Protein AF-A0A2S6HLZ0-F1 (afdb_monomer)

Organism: NCBI:txid384636

Solvent-accessible surface area (backbone atoms only — not comparable to full-atom values): 4617 Å² total; per-residue (Å²): 110,67,70,62,52,52,53,36,60,77,70,36,56,67,66,63,54,69,70,67,43,69,66,54,70,68,37,95,57,26,90,79,54,62,69,57,59,52,84,49,24,67,96,46,82,56,34,78,57,48,66,61,50,51,56,50,44,77,74,41,42,70,60,52,51,50,54,49,53,53,50,61,67,71,75,104

Radius of gyration: 16.56 Å; Cα contacts (8 Å, |Δi|>4): 32; chains: 1; bounding box: 32×34×38 Å

Secondary structure (DSSP, 8-state):
-HHHHHHHHHTTTTTGGG---HHHHH-TTHHHHTT--GGGTTTSSS-TTHHHHHHHHHHHHHHHHHHHHHHHHH--

InterPro domains:
  IPR013785 Aldolase-type TIM barrel [G3DSA:3.20.20.70] (1-71)

pLDDT: mean 92.94, std 7.68, range [51.25, 98.06]

Sequence (76 aa):
MAKIQERRSEIGFIERSRNHSEDCRQCRWFSLCRGGCYRCRDGMEDNYFCESYRMLFENCFAQMEEISRFLFTTRY

Structure (mmCIF, N/CA/C/O backbone):
data_AF-A0A2S6HLZ0-F1
#
_entry.id   AF-A0A2S6HLZ0-F1
#
loop_
_atom_site.group_PDB
_atom_site.id
_atom_site.type_symbol
_atom_site.label_atom_id
_atom_site.label_alt_id
_atom_site.label_comp_id
_atom_site.label_asym_id
_atom_site.label_entity_id
_atom_site.label_seq_id
_atom_site.pdbx_PDB_ins_code
_atom_site.Cartn_x
_atom_site.Cartn_y
_atom_site.Cartn_z
_atom_site.occupancy
_atom_site.B_iso_or_equiv
_atom_site.auth_seq_id
_atom_site.auth_comp_id
_atom_site.auth_asym_id
_atom_site.auth_atom_id
_atom_site.pdbx_PDB_model_num
ATOM 1 N N . MET A 1 1 ? 9.120 22.355 -15.886 1.00 65.38 1 MET A N 1
ATOM 2 C CA . MET A 1 1 ? 8.245 21.217 -15.517 1.00 65.38 1 MET A CA 1
ATOM 3 C C . MET A 1 1 ? 7.944 20.289 -16.693 1.00 65.38 1 MET A C 1
ATOM 5 O O . MET A 1 1 ? 8.107 19.091 -16.513 1.00 65.38 1 MET A O 1
ATOM 9 N N . ALA A 1 2 ? 7.622 20.797 -17.895 1.00 88.62 2 ALA A N 1
ATOM 10 C CA . ALA A 1 2 ? 7.347 19.966 -19.083 1.00 88.62 2 ALA A CA 1
ATOM 11 C C . ALA A 1 2 ? 8.442 18.921 -19.397 1.00 88.62 2 ALA A C 1
ATOM 13 O O . ALA A 1 2 ? 8.139 17.738 -19.479 1.00 88.62 2 ALA A O 1
ATOM 14 N N . LYS A 1 3 ? 9.722 19.324 -19.422 1.00 93.12 3 LYS A N 1
ATOM 15 C CA . LYS A 1 3 ? 10.862 18.412 -19.652 1.00 93.12 3 LYS A CA 1
ATOM 16 C C . LYS A 1 3 ? 10.965 17.272 -18.626 1.00 93.12 3 LYS A C 1
ATOM 18 O O . LYS A 1 3 ? 11.355 16.165 -18.964 1.00 93.12 3 LYS A O 1
ATOM 23 N N . ILE A 1 4 ? 10.611 17.522 -17.362 1.00 92.31 4 ILE A 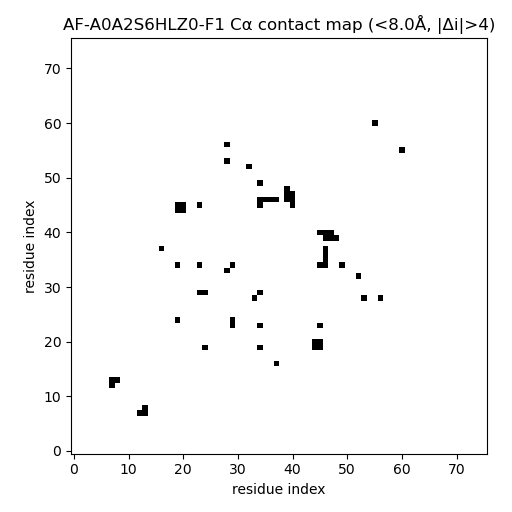N 1
ATOM 24 C CA . ILE A 1 4 ? 10.606 16.474 -16.324 1.00 92.31 4 ILE A CA 1
ATOM 25 C C . ILE A 1 4 ? 9.475 15.478 -16.592 1.00 92.31 4 ILE A C 1
ATOM 27 O O . ILE A 1 4 ? 9.662 14.280 -16.405 1.00 92.31 4 ILE A O 1
ATOM 31 N N . GLN A 1 5 ? 8.314 15.964 -17.032 1.00 93.50 5 GLN A N 1
ATOM 32 C CA . GLN A 1 5 ? 7.179 15.102 -17.341 1.00 93.50 5 GLN A CA 1
ATOM 33 C C . GLN A 1 5 ? 7.431 14.246 -18.587 1.00 93.50 5 GLN A C 1
ATOM 35 O O . GLN A 1 5 ? 7.147 13.056 -18.557 1.00 93.50 5 GLN A O 1
ATOM 40 N N . GLU A 1 6 ? 8.032 14.816 -19.628 1.00 95.62 6 GLU A N 1
ATOM 41 C CA . GLU A 1 6 ? 8.456 14.088 -20.829 1.00 95.62 6 GLU A CA 1
ATOM 42 C C . GLU A 1 6 ? 9.425 12.952 -20.473 1.00 95.62 6 GLU A C 1
ATOM 44 O O . GLU A 1 6 ? 9.140 11.785 -20.743 1.00 95.62 6 GLU A O 1
ATOM 49 N N . ARG A 1 7 ? 10.490 13.260 -19.718 1.00 95.00 7 ARG A N 1
ATOM 50 C CA . ARG A 1 7 ? 11.435 12.241 -19.237 1.00 95.00 7 ARG A CA 1
ATOM 51 C C . ARG A 1 7 ? 10.771 11.171 -18.370 1.00 95.00 7 ARG A C 1
ATOM 53 O O . ARG A 1 7 ? 11.200 10.024 -18.415 1.00 95.00 7 ARG A O 1
ATOM 60 N N . ARG A 1 8 ? 9.755 11.518 -17.567 1.00 93.50 8 ARG A N 1
ATOM 61 C CA . ARG A 1 8 ? 8.993 10.545 -16.758 1.00 93.50 8 ARG A CA 1
ATOM 62 C C . ARG A 1 8 ? 8.226 9.560 -17.634 1.00 93.50 8 ARG A C 1
ATOM 64 O O . ARG A 1 8 ? 8.237 8.375 -17.308 1.00 93.50 8 ARG A O 1
ATOM 71 N N . SER A 1 9 ? 7.597 10.041 -18.704 1.00 94.50 9 SER A N 1
ATOM 72 C CA . SER A 1 9 ? 6.880 9.197 -19.662 1.00 94.50 9 SER A CA 1
ATOM 73 C C . SER A 1 9 ? 7.837 8.293 -20.441 1.00 94.50 9 SER A C 1
ATOM 75 O O . SER A 1 9 ? 7.598 7.095 -20.523 1.00 94.50 9 SER A O 1
ATOM 77 N N . GLU A 1 10 ? 8.958 8.829 -20.938 1.00 96.19 10 GLU A N 1
ATOM 78 C CA . GLU A 1 10 ? 9.967 8.058 -21.687 1.00 96.19 10 GLU A CA 1
ATOM 79 C C . GLU A 1 10 ? 10.504 6.852 -20.908 1.00 96.19 10 GLU A C 1
ATOM 81 O O . GLU A 1 10 ? 10.700 5.778 -21.469 1.00 96.19 10 GLU A O 1
ATOM 86 N N . ILE A 1 11 ? 10.751 7.019 -19.605 1.00 94.12 11 ILE A N 1
ATOM 87 C CA . ILE A 1 11 ? 11.286 5.946 -18.756 1.00 94.12 11 ILE A CA 1
ATOM 88 C C . ILE A 1 11 ? 10.185 5.068 -18.139 1.00 94.12 11 ILE A C 1
ATOM 90 O O . ILE A 1 11 ? 10.492 4.216 -17.299 1.00 94.12 11 ILE A O 1
ATOM 94 N N . GLY A 1 12 ? 8.914 5.320 -18.465 1.00 94.00 12 GLY A N 1
ATOM 95 C CA . GLY A 1 12 ? 7.766 4.614 -17.895 1.00 94.00 12 GLY A CA 1
ATOM 96 C C . GLY A 1 12 ? 7.684 4.722 -16.370 1.00 94.00 12 GLY A C 1
ATOM 97 O O . GLY A 1 12 ? 7.449 3.723 -15.691 1.00 94.00 12 GLY A O 1
ATOM 98 N N . PHE A 1 13 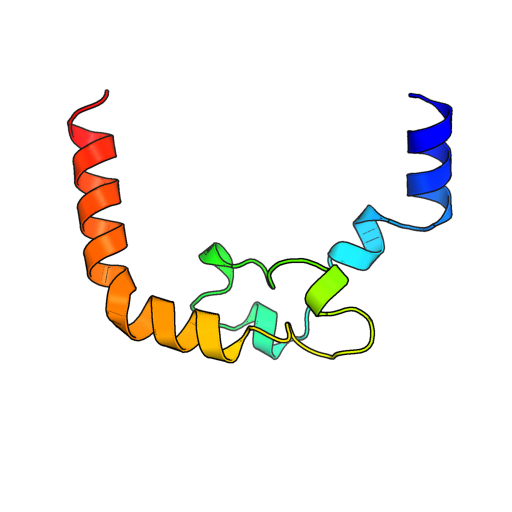? 7.985 5.895 -15.794 1.00 93.12 13 PHE A N 1
ATOM 99 C CA . PHE A 1 13 ? 8.148 6.066 -14.343 1.00 93.12 13 PHE A CA 1
ATOM 100 C C . PHE A 1 13 ? 6.903 5.649 -13.545 1.00 93.12 13 PHE A C 1
ATOM 102 O O . PHE A 1 13 ? 7.030 5.057 -12.472 1.00 93.12 13 PHE A O 1
ATOM 109 N N . ILE A 1 14 ? 5.708 5.973 -14.049 1.00 91.62 14 ILE A N 1
ATOM 110 C CA . ILE A 1 14 ? 4.435 5.663 -13.385 1.00 91.62 14 ILE A CA 1
ATOM 111 C C . ILE A 1 14 ? 3.989 4.241 -13.715 1.00 91.62 14 ILE A C 1
ATOM 113 O O . ILE A 1 14 ? 3.468 3.533 -12.863 1.00 91.62 14 ILE A O 1
ATOM 117 N N . GLU A 1 15 ? 4.207 3.806 -14.945 1.00 92.75 15 GLU A N 1
ATOM 118 C CA . GLU A 1 15 ? 3.805 2.504 -15.455 1.00 92.75 15 GLU A CA 1
ATOM 119 C C . GLU A 1 15 ? 4.547 1.400 -14.703 1.00 92.75 15 GLU A C 1
ATOM 121 O O . GLU A 1 15 ? 3.918 0.486 -14.167 1.00 92.75 15 GLU A O 1
ATOM 126 N N . ARG A 1 16 ? 5.870 1.540 -14.552 1.00 90.69 16 ARG A N 1
ATOM 127 C CA . ARG A 1 16 ? 6.684 0.577 -13.806 1.00 90.69 16 ARG A CA 1
ATOM 128 C C . ARG A 1 16 ? 6.373 0.561 -12.315 1.00 90.69 16 ARG A C 1
ATOM 130 O O . ARG A 1 16 ? 6.586 -0.462 -11.691 1.00 90.69 16 ARG A O 1
ATOM 137 N N . SER A 1 17 ? 5.845 1.646 -11.736 1.00 90.69 17 SER A N 1
ATOM 138 C CA . SER A 1 17 ? 5.502 1.683 -10.305 1.00 90.69 17 SER A CA 1
ATOM 139 C C . SER A 1 17 ? 4.201 0.954 -9.961 1.00 90.69 17 SER A C 1
ATOM 141 O O . SER A 1 17 ? 3.933 0.698 -8.786 1.00 90.69 17 SER A O 1
ATOM 143 N N . ARG A 1 18 ? 3.408 0.578 -10.973 1.00 89.81 18 ARG A N 1
ATOM 144 C CA . ARG A 1 18 ? 2.177 -0.212 -10.819 1.00 89.81 18 ARG A CA 1
ATOM 145 C C . ARG A 1 18 ? 2.433 -1.720 -10.754 1.00 89.81 18 ARG A C 1
ATOM 147 O O . ARG A 1 18 ? 1.4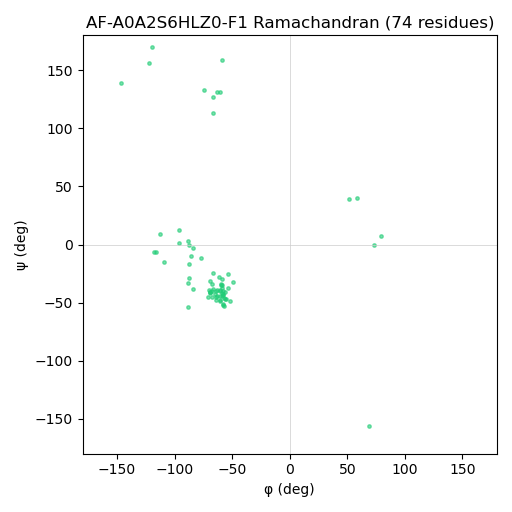79 -2.478 -10.564 1.00 89.81 18 ARG A O 1
ATOM 154 N N . ASN A 1 19 ? 3.683 -2.161 -10.899 1.00 88.69 19 ASN A N 1
ATOM 155 C CA . ASN A 1 19 ? 4.046 -3.567 -10.792 1.00 88.69 19 ASN A CA 1
ATOM 156 C C . ASN A 1 19 ? 3.843 -4.090 -9.357 1.00 88.69 19 ASN A C 1
ATOM 158 O O . ASN A 1 19 ? 4.323 -3.515 -8.382 1.00 88.69 19 ASN A O 1
ATOM 162 N N . HIS A 1 20 ? 3.093 -5.180 -9.245 1.00 92.38 20 HIS A N 1
ATOM 163 C CA . HIS A 1 20 ? 2.828 -5.886 -7.995 1.00 92.38 20 HIS A CA 1
ATOM 164 C C . HIS A 1 20 ? 2.701 -7.370 -8.328 1.00 92.38 20 HIS A C 1
ATOM 166 O O . HIS A 1 20 ? 2.092 -7.695 -9.356 1.00 92.38 20 HIS A O 1
ATOM 172 N N . SER A 1 21 ? 3.269 -8.228 -7.480 1.00 92.38 21 SER A N 1
ATOM 173 C CA . SER A 1 21 ? 3.053 -9.676 -7.511 1.00 92.38 21 SER A CA 1
ATOM 174 C C . SER A 1 21 ? 1.562 -9.995 -7.341 1.00 92.38 21 SER A C 1
ATOM 176 O O . SER A 1 21 ? 0.784 -9.170 -6.845 1.00 92.38 21 SER A O 1
ATOM 178 N N . GLU A 1 22 ? 1.143 -11.182 -7.777 1.00 94.25 22 GLU A N 1
ATOM 179 C CA . GLU A 1 22 ? -0.249 -11.611 -7.604 1.00 94.25 22 GLU A CA 1
ATOM 180 C C . GLU A 1 22 ? -0.596 -11.753 -6.115 1.00 94.25 22 GLU A C 1
ATOM 182 O O . GLU A 1 22 ? -1.625 -11.243 -5.673 1.00 94.25 22 GLU A O 1
ATOM 187 N N . ASP A 1 23 ? 0.329 -12.288 -5.318 1.00 94.56 23 ASP A N 1
ATOM 188 C CA . ASP A 1 23 ? 0.204 -12.387 -3.861 1.00 94.56 23 ASP A CA 1
ATOM 189 C C . ASP A 1 23 ? 0.012 -11.010 -3.208 1.00 94.56 23 ASP A C 1
ATOM 191 O O . ASP A 1 23 ? -0.866 -10.826 -2.360 1.00 94.56 23 ASP A O 1
ATOM 195 N N . CYS A 1 24 ? 0.772 -9.995 -3.639 1.00 95.94 24 CYS A N 1
ATOM 196 C CA . CYS A 1 24 ? 0.602 -8.632 -3.141 1.00 95.94 24 CYS A CA 1
ATOM 197 C C . CYS A 1 24 ? -0.782 -8.068 -3.493 1.00 95.94 24 CYS A C 1
ATOM 199 O O . CYS A 1 24 ? -1.392 -7.410 -2.650 1.00 95.94 24 CYS A O 1
ATOM 201 N N . ARG A 1 25 ? -1.310 -8.345 -4.695 1.00 95.38 25 ARG A N 1
ATOM 202 C CA . ARG A 1 25 ? -2.658 -7.903 -5.107 1.00 95.38 25 ARG A CA 1
ATOM 203 C C . ARG A 1 25 ? -3.774 -8.594 -4.328 1.00 95.38 25 ARG A C 1
ATOM 205 O O . ARG A 1 25 ? -4.802 -7.968 -4.080 1.00 95.38 25 ARG A O 1
ATOM 212 N N . GLN A 1 26 ? -3.576 -9.853 -3.950 1.00 97.12 26 GLN A N 1
ATOM 213 C CA . GLN A 1 26 ? -4.539 -10.647 -3.182 1.00 97.12 26 GLN A CA 1
ATOM 214 C C . GLN A 1 26 ? -4.412 -10.442 -1.663 1.00 97.12 26 GLN A C 1
ATOM 216 O O . GLN A 1 26 ? -5.285 -10.857 -0.899 1.00 97.12 26 GLN A O 1
ATOM 221 N N . CYS A 1 27 ? -3.356 -9.767 -1.202 1.00 97.25 27 CYS A N 1
ATOM 222 C CA . CYS A 1 27 ? -3.138 -9.475 0.209 1.00 97.25 27 CYS A CA 1
ATOM 223 C C . CYS A 1 27 ? -4.277 -8.630 0.804 1.00 97.25 27 CYS A C 1
ATOM 225 O O . CYS A 1 27 ? -4.606 -7.552 0.303 1.00 97.25 27 CYS A O 1
ATOM 227 N N . ARG A 1 28 ? -4.805 -9.052 1.963 1.00 97.75 28 ARG A N 1
ATOM 228 C CA . ARG A 1 28 ? -5.869 -8.339 2.703 1.00 97.75 28 ARG A CA 1
ATOM 229 C C . ARG A 1 28 ? -5.544 -6.870 3.009 1.00 97.75 28 ARG A C 1
ATOM 231 O O . ARG A 1 28 ? -6.450 -6.062 3.182 1.00 97.75 28 ARG A O 1
ATOM 238 N N . TRP A 1 29 ? -4.256 -6.528 3.083 1.00 97.88 29 TRP A N 1
ATOM 239 C CA . TRP A 1 29 ? -3.760 -5.191 3.415 1.00 97.88 29 TRP A CA 1
ATOM 240 C C . TRP A 1 29 ? -3.420 -4.337 2.183 1.00 97.88 29 TRP A C 1
ATOM 242 O O . TRP A 1 29 ? -2.990 -3.190 2.329 1.00 97.88 29 TRP A O 1
ATOM 252 N N . PHE A 1 30 ? -3.616 -4.858 0.965 1.00 97.44 30 PHE A N 1
ATOM 253 C CA . PHE A 1 30 ? -3.252 -4.172 -0.278 1.00 97.44 30 PHE A CA 1
ATOM 254 C C . PHE A 1 30 ? -3.949 -2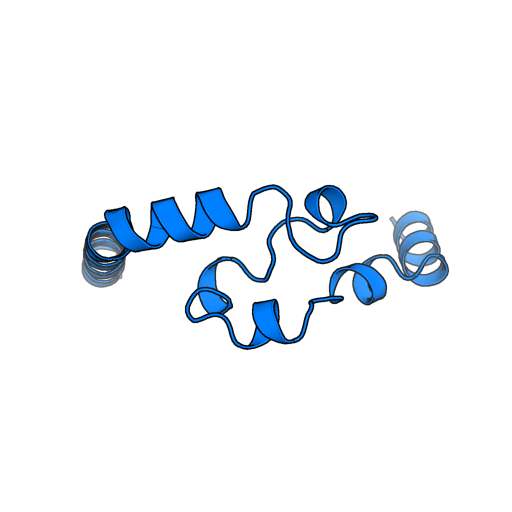.816 -0.438 1.00 97.44 30 PHE A C 1
ATOM 256 O O . PHE A 1 30 ? -3.330 -1.850 -0.883 1.00 97.44 30 PHE A O 1
ATOM 263 N N . SER A 1 31 ? -5.210 -2.701 -0.017 1.00 96.00 31 SER A N 1
ATOM 264 C CA . SER A 1 31 ? -5.971 -1.446 -0.077 1.00 96.00 31 SER A CA 1
ATOM 265 C C . SER A 1 31 ? -5.351 -0.318 0.762 1.00 96.00 31 SER A C 1
ATOM 267 O O . SER A 1 31 ? -5.485 0.854 0.392 1.00 96.00 31 SER A O 1
ATOM 269 N N . LEU A 1 32 ? -4.631 -0.664 1.838 1.00 96.62 32 LEU A N 1
ATOM 270 C CA . LEU A 1 32 ? -3.935 0.275 2.719 1.00 96.62 32 LEU A CA 1
ATOM 271 C C . LEU A 1 32 ? -2.516 0.580 2.228 1.00 96.62 32 LEU A C 1
ATOM 273 O O . LEU A 1 32 ? -2.168 1.746 2.056 1.00 96.62 32 LEU A O 1
ATOM 277 N N . CYS A 1 33 ? -1.687 -0.446 1.992 1.00 96.56 33 CYS A N 1
ATOM 278 C CA . CYS A 1 33 ? -0.265 -0.238 1.686 1.00 96.56 33 CYS A CA 1
ATOM 279 C C . CYS A 1 33 ? 0.026 -0.029 0.197 1.00 96.56 33 CYS A C 1
ATOM 281 O O . CYS A 1 33 ? 1.009 0.631 -0.143 1.00 96.56 33 CYS A O 1
ATOM 283 N N . ARG A 1 34 ? -0.804 -0.599 -0.690 1.00 95.75 34 ARG A N 1
ATOM 284 C CA . ARG A 1 34 ? -0.675 -0.549 -2.157 1.00 95.75 34 ARG A CA 1
ATOM 285 C C . ARG A 1 34 ? 0.717 -0.957 -2.655 1.00 95.75 34 ARG A C 1
ATOM 287 O O . ARG A 1 34 ? 1.284 -0.298 -3.520 1.00 95.75 34 ARG A O 1
ATOM 294 N N . GLY A 1 35 ? 1.312 -1.969 -2.020 1.00 95.50 35 GLY A N 1
ATOM 295 C CA . GLY A 1 35 ? 2.678 -2.434 -2.293 1.00 95.50 35 GLY A CA 1
ATOM 296 C C . GLY A 1 35 ? 3.802 -1.512 -1.798 1.00 95.50 35 GLY A C 1
ATOM 297 O O . GLY A 1 35 ? 4.984 -1.822 -1.972 1.00 95.50 35 GLY A O 1
ATOM 298 N N . GLY A 1 36 ? 3.487 -0.376 -1.177 1.00 95.50 36 GLY A N 1
ATOM 299 C CA . GLY A 1 36 ? 4.455 0.595 -0.668 1.00 95.50 36 GLY A CA 1
ATOM 300 C C . GLY A 1 36 ? 5.228 1.340 -1.765 1.00 95.50 36 GLY A C 1
ATOM 301 O O . GLY A 1 36 ? 4.776 1.493 -2.900 1.00 95.50 36 GLY A O 1
ATOM 302 N N . CYS A 1 37 ? 6.418 1.840 -1.432 1.00 94.31 37 CYS A N 1
ATOM 303 C CA . CYS A 1 37 ? 7.253 2.596 -2.370 1.00 94.31 37 CYS A CA 1
ATOM 304 C C . CYS A 1 37 ? 7.918 1.685 -3.418 1.00 94.31 37 CYS A C 1
ATOM 306 O O . CYS A 1 37 ? 8.558 0.703 -3.046 1.00 94.31 37 CYS A O 1
ATOM 308 N N . TYR A 1 38 ? 7.870 2.063 -4.706 1.00 92.94 38 TYR A N 1
ATOM 309 C CA . TYR A 1 38 ? 8.568 1.344 -5.789 1.00 92.94 38 TYR A CA 1
ATOM 310 C C . TYR A 1 38 ? 10.066 1.166 -5.503 1.00 92.94 38 TYR A C 1
ATOM 312 O O . TYR A 1 38 ? 10.616 0.107 -5.764 1.00 92.94 38 TYR A O 1
ATOM 320 N N . ARG A 1 39 ? 10.731 2.164 -4.898 1.00 93.75 39 ARG A N 1
ATOM 321 C CA . ARG A 1 39 ? 12.163 2.077 -4.551 1.00 93.75 39 ARG A CA 1
ATOM 322 C C . ARG A 1 39 ? 12.483 0.904 -3.619 1.00 93.75 39 ARG A C 1
ATOM 324 O O . ARG A 1 39 ? 13.587 0.386 -3.675 1.00 93.75 39 ARG A O 1
ATOM 331 N N . CYS A 1 40 ? 11.534 0.497 -2.781 1.00 94.38 40 CYS A N 1
ATOM 332 C CA . CYS A 1 40 ? 11.685 -0.630 -1.860 1.00 94.38 40 CYS A CA 1
ATOM 333 C C . CYS A 1 40 ? 11.307 -1.978 -2.498 1.00 94.38 40 CYS A C 1
ATOM 335 O O . CYS A 1 40 ? 11.365 -2.993 -1.813 1.00 94.38 40 CYS A O 1
ATOM 337 N N . ARG A 1 41 ? 10.890 -1.974 -3.771 1.00 92.12 41 ARG A N 1
ATOM 338 C CA . ARG A 1 41 ? 10.595 -3.153 -4.601 1.00 92.12 41 ARG A CA 1
ATOM 339 C C . ARG A 1 41 ? 11.527 -3.271 -5.808 1.00 92.12 41 ARG A C 1
ATOM 341 O O . ARG A 1 41 ? 11.431 -4.220 -6.567 1.00 92.12 41 ARG A O 1
ATOM 348 N N . ASP A 1 42 ? 12.380 -2.281 -6.053 1.00 88.44 42 ASP A N 1
ATOM 349 C CA . ASP A 1 42 ? 13.198 -2.237 -7.263 1.00 88.44 42 ASP A CA 1
ATOM 350 C C . ASP A 1 42 ? 14.212 -3.391 -7.241 1.00 88.44 42 ASP A C 1
ATOM 352 O O . ASP A 1 42 ? 15.078 -3.440 -6.369 1.00 88.44 42 ASP A O 1
ATOM 356 N N . GLY A 1 43 ? 14.060 -4.350 -8.158 1.00 84.81 43 GLY A N 1
ATOM 357 C CA . GLY A 1 43 ? 14.848 -5.590 -8.178 1.00 84.81 43 GLY A CA 1
ATOM 358 C C . GLY A 1 43 ? 14.398 -6.674 -7.186 1.00 84.81 43 GLY A C 1
ATOM 359 O O . GLY A 1 43 ? 15.085 -7.683 -7.059 1.00 84.81 43 GLY A O 1
ATOM 360 N N . MET A 1 44 ? 13.263 -6.488 -6.509 1.00 86.12 44 MET A N 1
ATOM 361 C CA . MET A 1 44 ? 12.638 -7.463 -5.611 1.00 86.12 44 MET A CA 1
ATOM 362 C C . MET A 1 44 ? 11.215 -7.773 -6.092 1.00 86.12 44 MET A C 1
ATOM 364 O O . MET A 1 44 ? 10.590 -6.967 -6.778 1.00 86.12 44 MET A O 1
ATOM 368 N N . GLU A 1 45 ? 10.687 -8.941 -5.733 1.00 84.19 45 GLU A N 1
ATOM 369 C CA . GLU A 1 45 ? 9.301 -9.301 -6.061 1.00 84.19 45 GLU A CA 1
ATOM 370 C C . GLU A 1 45 ? 8.296 -8.479 -5.239 1.00 84.19 45 GLU A C 1
ATOM 372 O O . GLU A 1 45 ? 7.363 -7.885 -5.783 1.00 84.19 45 GLU A O 1
ATOM 377 N N . ASP A 1 46 ? 8.564 -8.363 -3.938 1.00 90.62 46 ASP A N 1
ATOM 378 C CA . ASP A 1 46 ? 7.750 -7.632 -2.978 1.00 90.62 46 ASP A CA 1
ATOM 379 C C . ASP A 1 46 ? 8.529 -6.493 -2.311 1.00 90.62 46 ASP A C 1
ATOM 381 O O . ASP A 1 46 ? 9.746 -6.346 -2.432 1.00 90.62 46 ASP A O 1
ATOM 385 N N . ASN A 1 47 ? 7.802 -5.653 -1.574 1.00 95.88 47 ASN A N 1
ATOM 386 C CA . ASN A 1 47 ? 8.408 -4.595 -0.777 1.00 95.88 47 ASN A CA 1
ATOM 387 C C . ASN A 1 47 ? 9.305 -5.181 0.311 1.00 95.88 47 ASN A C 1
ATOM 389 O O . ASN A 1 47 ? 8.853 -6.017 1.089 1.00 95.88 47 ASN A O 1
ATOM 393 N N . TYR A 1 48 ? 10.525 -4.662 0.431 1.00 95.88 48 TYR A N 1
ATOM 394 C CA . TYR A 1 48 ? 11.453 -5.009 1.508 1.00 95.88 48 TYR A CA 1
ATOM 395 C C . TYR A 1 48 ? 10.813 -4.926 2.912 1.00 95.88 48 TYR A C 1
ATOM 397 O O . TYR A 1 48 ? 11.125 -5.723 3.790 1.00 95.88 48 TYR A O 1
ATOM 405 N N . PHE A 1 49 ? 9.862 -4.008 3.119 1.00 97.19 49 PHE A N 1
ATOM 406 C CA . PHE A 1 49 ? 9.129 -3.825 4.378 1.00 97.19 49 PHE A CA 1
ATOM 407 C C . PHE A 1 49 ? 7.770 -4.543 4.431 1.00 97.19 49 PHE A C 1
ATOM 409 O O . PHE A 1 49 ? 6.968 -4.261 5.320 1.00 97.19 49 PHE A O 1
ATOM 416 N N . CYS A 1 50 ? 7.474 -5.451 3.495 1.00 97.06 50 CYS A N 1
ATOM 417 C CA . CYS A 1 50 ? 6.177 -6.128 3.411 1.00 97.06 50 CYS A CA 1
ATOM 418 C C . CYS A 1 50 ? 5.801 -6.831 4.727 1.00 97.06 50 CYS A C 1
ATOM 420 O O . CYS A 1 50 ? 4.697 -6.634 5.233 1.00 97.06 50 CYS A O 1
ATOM 422 N N . GLU A 1 51 ? 6.730 -7.584 5.323 1.00 97.25 51 GLU A N 1
ATOM 423 C CA . GLU A 1 51 ? 6.504 -8.256 6.610 1.00 97.25 51 GLU A CA 1
ATOM 424 C C . GLU A 1 51 ? 6.254 -7.249 7.738 1.00 97.25 51 GLU A C 1
ATOM 426 O O . GLU A 1 51 ? 5.302 -7.390 8.499 1.00 97.25 51 GLU A O 1
ATOM 431 N N . SER A 1 52 ? 7.042 -6.174 7.803 1.00 98.00 52 SER A N 1
ATOM 432 C CA . SER A 1 52 ? 6.860 -5.128 8.813 1.00 98.00 52 SER A CA 1
ATOM 433 C C . SER A 1 52 ? 5.487 -4.461 8.709 1.00 98.00 52 SER A C 1
ATOM 435 O O . SER A 1 52 ? 4.859 -4.196 9.731 1.00 98.00 52 SER A O 1
ATOM 437 N N . TYR A 1 53 ? 4.989 -4.223 7.490 1.00 97.81 53 TYR A N 1
ATOM 438 C CA . TYR A 1 53 ? 3.628 -3.728 7.283 1.00 97.81 53 TYR A CA 1
ATOM 439 C C . TYR A 1 53 ? 2.579 -4.731 7.755 1.00 97.81 53 TYR A C 1
ATOM 441 O 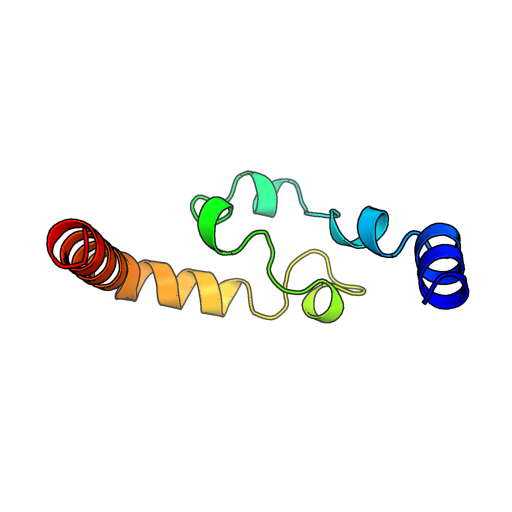O . TYR A 1 53 ? 1.650 -4.334 8.454 1.00 97.81 53 TYR A O 1
ATOM 449 N N . ARG A 1 54 ? 2.732 -6.021 7.424 1.00 97.81 54 ARG A N 1
ATOM 450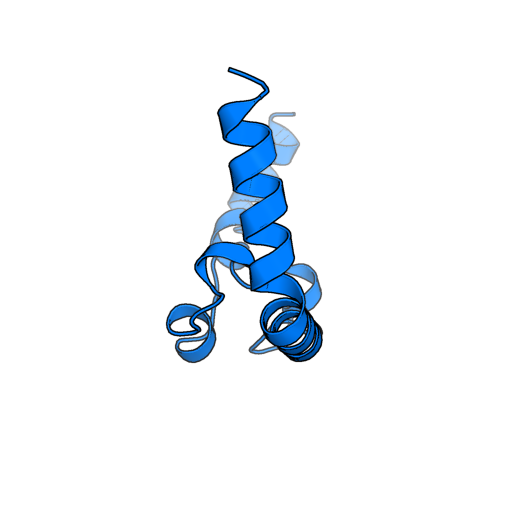 C CA . ARG A 1 54 ? 1.817 -7.071 7.893 1.00 97.81 54 ARG A CA 1
ATOM 451 C C . ARG A 1 54 ? 1.774 -7.110 9.418 1.00 97.81 54 ARG A C 1
ATOM 453 O O . ARG A 1 54 ? 0.696 -6.980 9.984 1.00 97.81 54 ARG A O 1
ATOM 460 N N . MET A 1 55 ? 2.927 -7.169 10.080 1.00 98.06 55 MET A N 1
ATOM 461 C CA . MET A 1 55 ? 3.010 -7.142 11.542 1.00 98.06 55 MET A CA 1
ATOM 462 C C . MET A 1 55 ? 2.352 -5.891 12.136 1.00 98.06 55 MET A C 1
ATOM 464 O O . MET A 1 55 ? 1.573 -6.000 13.079 1.00 98.06 55 MET A O 1
ATOM 468 N N . LEU A 1 56 ? 2.624 -4.705 11.584 1.00 98.06 56 LEU A N 1
ATOM 469 C CA . LEU A 1 56 ? 2.025 -3.460 12.064 1.00 98.06 56 LEU A CA 1
ATOM 470 C C . LEU A 1 56 ? 0.498 -3.486 11.939 1.00 98.06 56 LEU A C 1
ATOM 472 O O . LEU A 1 56 ? -0.199 -3.135 12.888 1.00 98.06 56 LEU A O 1
ATOM 476 N N . PHE A 1 57 ? -0.033 -3.891 10.785 1.00 97.88 57 PHE A N 1
ATOM 477 C CA . PHE A 1 57 ? -1.475 -3.896 10.567 1.00 97.88 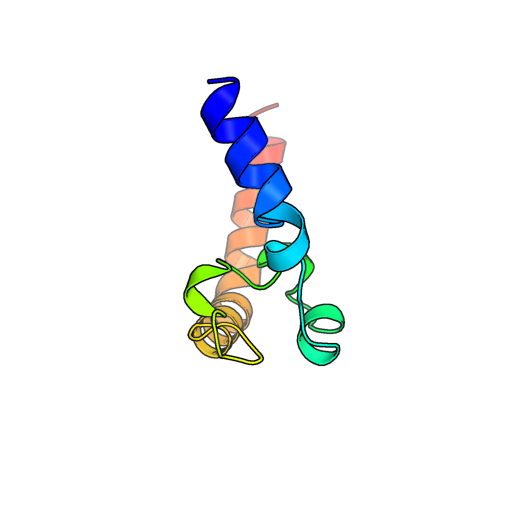57 PHE A CA 1
ATOM 478 C C . PHE A 1 57 ? -2.179 -4.960 11.406 1.00 97.88 57 PHE A C 1
ATOM 480 O O . PHE A 1 57 ? -3.185 -4.642 12.029 1.00 97.88 57 PHE A O 1
ATOM 487 N N . GLU A 1 58 ? -1.634 -6.171 11.531 1.00 97.88 58 GLU A N 1
ATOM 488 C CA . GLU A 1 58 ? -2.236 -7.191 12.402 1.00 97.88 58 GLU A CA 1
ATOM 489 C C . GLU A 1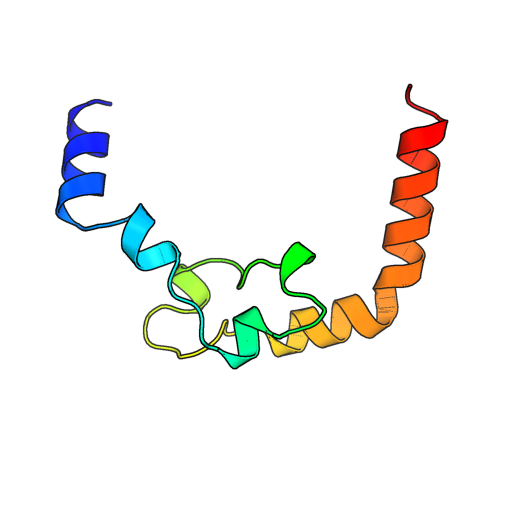 58 ? -2.321 -6.730 13.871 1.00 97.88 58 GLU A C 1
ATOM 491 O O . GLU A 1 58 ? -3.295 -7.039 14.551 1.00 97.88 58 GLU A O 1
ATOM 496 N N . ASN A 1 59 ? -1.350 -5.944 14.356 1.00 98.06 59 ASN A N 1
ATOM 497 C CA . ASN A 1 59 ? -1.329 -5.485 15.750 1.00 98.06 59 ASN A CA 1
ATOM 498 C C . ASN A 1 59 ? -2.091 -4.172 15.990 1.00 98.06 59 ASN A C 1
ATOM 500 O O . ASN A 1 59 ? -2.653 -3.976 17.065 1.00 98.06 59 ASN 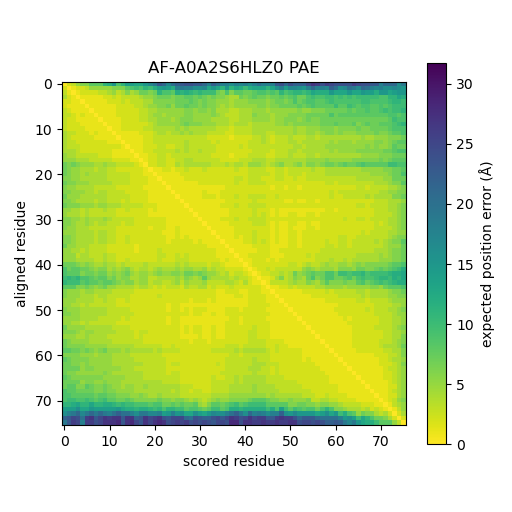A O 1
ATOM 504 N N . CYS A 1 60 ? -2.100 -3.256 15.021 1.00 97.88 60 CYS A N 1
ATOM 505 C CA . CYS A 1 60 ? -2.560 -1.883 15.243 1.00 97.88 60 CYS A CA 1
ATOM 506 C C . CYS A 1 60 ? -3.787 -1.490 14.410 1.00 97.88 60 CYS A C 1
ATOM 508 O O . CYS A 1 60 ? -4.322 -0.401 14.619 1.00 97.88 60 CYS A O 1
ATOM 510 N N . PHE A 1 61 ? -4.266 -2.328 13.481 1.00 97.75 61 PHE A N 1
ATOM 511 C CA . PHE A 1 61 ? -5.359 -1.947 12.577 1.00 97.75 61 PHE A CA 1
ATOM 512 C C . PHE A 1 61 ? -6.639 -1.535 13.316 1.00 97.75 61 PHE A C 1
ATOM 514 O O . PHE A 1 61 ? -7.225 -0.512 12.973 1.00 97.75 61 PHE A O 1
ATOM 521 N N . ALA A 1 62 ? -7.030 -2.257 14.372 1.00 97.50 62 ALA A N 1
ATOM 522 C CA . ALA A 1 62 ? -8.221 -1.921 15.157 1.00 97.50 62 ALA A CA 1
ATOM 523 C C . ALA A 1 62 ? -8.148 -0.503 15.759 1.00 97.50 62 ALA A C 1
ATOM 525 O O . ALA A 1 62 ? -9.114 0.257 15.690 1.00 97.50 62 ALA A O 1
ATOM 526 N N . GLN A 1 63 ? -6.979 -0.117 16.280 1.00 97.75 63 GLN A N 1
ATOM 527 C CA . GLN A 1 63 ? -6.745 1.218 16.839 1.00 97.75 63 GLN A CA 1
ATOM 528 C C . GLN A 1 63 ? -6.738 2.295 15.746 1.00 97.75 63 GLN A C 1
ATOM 530 O O . GLN A 1 63 ? -7.307 3.370 15.927 1.00 97.75 63 GLN A O 1
ATOM 535 N N . MET A 1 64 ? -6.130 2.012 14.586 1.00 96.69 64 MET A N 1
ATOM 536 C CA . MET A 1 64 ? -6.161 2.931 13.440 1.00 96.69 64 MET A CA 1
ATOM 537 C C . MET A 1 64 ? -7.596 3.186 12.964 1.00 96.69 64 MET A C 1
ATOM 539 O O . MET A 1 64 ? -7.951 4.319 12.639 1.00 96.69 64 MET A O 1
ATOM 543 N N . GLU A 1 65 ? -8.428 2.145 12.941 1.00 96.12 65 GLU A N 1
ATOM 544 C CA . GLU A 1 65 ? -9.830 2.241 12.541 1.00 96.12 65 GLU A CA 1
ATOM 545 C C . GLU A 1 65 ? -10.660 3.059 13.542 1.00 96.12 65 GLU A C 1
ATOM 547 O O . GLU A 1 65 ? -11.480 3.884 13.137 1.00 96.12 65 GLU A O 1
ATOM 552 N N . GLU A 1 66 ? -10.415 2.892 14.844 1.00 97.12 66 GLU A N 1
ATOM 553 C CA . GLU A 1 66 ? -11.040 3.701 15.894 1.00 97.12 66 GLU A CA 1
ATOM 554 C C . GLU A 1 66 ? -10.693 5.189 15.753 1.00 97.12 66 GLU A C 1
ATOM 556 O O . GLU A 1 66 ? -11.596 6.028 15.727 1.00 97.12 66 GLU A O 1
ATOM 561 N N . ILE A 1 67 ? -9.407 5.512 15.579 1.00 96.31 67 ILE A N 1
ATOM 562 C CA . ILE A 1 67 ? -8.944 6.891 15.367 1.00 96.31 67 ILE A CA 1
ATOM 563 C C . ILE A 1 67 ? -9.578 7.477 14.104 1.00 96.31 67 ILE A C 1
ATOM 565 O O . ILE A 1 67 ? -10.054 8.611 14.121 1.00 96.31 67 ILE A O 1
ATOM 569 N N . SER A 1 68 ? -9.616 6.704 13.016 1.00 95.25 68 SER A N 1
ATOM 570 C CA . SER A 1 68 ? -10.259 7.112 11.768 1.00 95.25 68 SER A CA 1
ATOM 571 C C . SER A 1 68 ? -11.733 7.455 11.999 1.00 95.25 68 SER A C 1
ATOM 573 O O . SER A 1 68 ? -12.149 8.575 11.699 1.00 95.25 68 SER A O 1
ATOM 575 N N . ARG A 1 69 ? -12.511 6.553 12.619 1.00 96.38 69 ARG A N 1
ATOM 576 C CA . ARG A 1 69 ? -13.927 6.800 12.945 1.00 96.38 69 ARG A CA 1
ATOM 577 C C . ARG A 1 69 ? -14.109 8.058 13.784 1.00 96.38 69 ARG A C 1
ATOM 579 O O . ARG A 1 69 ? -14.956 8.876 13.445 1.00 96.38 69 ARG A O 1
ATOM 586 N N . PHE A 1 70 ? -13.306 8.227 14.833 1.00 95.81 70 PHE A N 1
ATOM 587 C CA . PHE A 1 70 ? -13.365 9.407 15.691 1.00 95.81 70 PHE A CA 1
ATOM 588 C C . PHE A 1 70 ? -13.112 10.701 14.906 1.00 95.81 70 PHE A C 1
ATOM 590 O O . PHE A 1 70 ? -13.843 11.674 15.064 1.00 95.81 70 PHE A O 1
ATOM 597 N N . LEU A 1 71 ? -12.108 10.728 14.025 1.00 94.12 71 LEU A N 1
ATOM 598 C CA . LEU A 1 71 ? -11.813 11.907 13.208 1.00 94.12 71 LEU A CA 1
ATOM 599 C C . LEU A 1 71 ? -12.926 12.210 12.198 1.00 94.12 71 LEU A C 1
ATOM 601 O O . LEU A 1 71 ? -13.244 13.379 11.989 1.00 94.12 71 LEU A O 1
ATOM 605 N N . PHE A 1 72 ? -13.534 11.181 11.603 1.00 91.62 72 PHE A N 1
ATOM 606 C CA . PHE A 1 72 ? -14.647 11.356 10.668 1.00 91.62 72 PHE A CA 1
ATOM 607 C C . PHE A 1 72 ? -15.928 11.855 11.346 1.00 91.62 72 PHE A C 1
ATOM 609 O O . PHE A 1 72 ? -16.676 12.589 10.711 1.00 91.62 72 PHE A O 1
ATOM 616 N N . THR A 1 73 ? -16.179 11.506 12.612 1.00 88.62 73 THR A N 1
ATOM 617 C CA . THR A 1 73 ? -17.377 11.953 13.348 1.00 88.62 73 THR A CA 1
ATOM 618 C C . THR A 1 73 ? -17.211 13.292 14.065 1.00 88.62 73 THR A C 1
ATOM 620 O O . THR A 1 73 ? -18.211 13.884 14.458 1.00 88.62 73 THR A O 1
ATOM 623 N N . THR A 1 74 ? -15.978 13.771 14.273 1.00 79.81 74 THR A N 1
ATOM 624 C CA . THR A 1 74 ? -15.705 15.003 15.045 1.00 79.81 74 THR A CA 1
ATOM 625 C C . THR A 1 74 ? -15.228 16.191 14.214 1.00 79.81 74 THR A C 1
ATOM 627 O O . THR A 1 74 ? -15.223 17.312 14.721 1.00 79.81 74 THR A O 1
ATOM 630 N N . ARG A 1 75 ? -14.798 15.982 12.963 1.00 63.53 75 ARG A N 1
ATOM 631 C CA . ARG A 1 75 ? -14.270 17.050 12.089 1.00 63.53 75 ARG A CA 1
ATOM 632 C C . ARG A 1 75 ? -15.147 17.386 10.878 1.00 63.53 75 ARG A C 1
ATOM 634 O O . ARG A 1 75 ? -14.703 18.176 10.046 1.00 63.53 75 ARG A O 1
ATOM 641 N N . TYR A 1 76 ? -16.359 16.839 10.806 1.00 51.25 76 TYR A N 1
ATOM 642 C CA . TYR A 1 76 ? -17.383 17.189 9.820 1.00 51.25 76 TYR A CA 1
ATOM 643 C C . TYR A 1 76 ? -18.740 17.362 10.492 1.00 51.25 76 TYR A C 1
ATOM 645 O O . TYR A 1 76 ? -19.080 16.500 11.331 1.00 51.25 76 TYR A O 1
#

Foldseek 3Di:
DVVVVVVCVVVVVVVQQQDADPCCVVDPCCVPCVQPGVVQPPVHRGGPCPVVVVVCCVVCVVVVVVVVVVCVVPVD

Mean predicted aligned error: 4.48 Å